Protein AF-A0A5S9WND5-F1 (afdb_monomer_lite)

pLDDT: mean 76.27, std 12.03, range [55.28, 94.25]

Radius of gyration: 31.1 Å; chains: 1; bounding box: 50×33×94 Å

Foldseek 3Di:
DDDDPVRVVVVVVVVVVVVVVVVVVPPPPPDPDDDDPLQDPPPDPADPVCNVPDDRDHNDPDDDDQDVVNVDPPD

Organism: Arabidopsis thaliana (NCBI:txid3702)

Structure (mmCIF, N/CA/C/O backbone):
data_AF-A0A5S9WND5-F1
#
_entry.id   AF-A0A5S9WND5-F1
#
loop_
_atom_site.group_PDB
_atom_site.id
_atom_site.type_symbol
_atom_site.label_atom_id
_atom_site.label_alt_id
_atom_site.label_comp_id
_atom_site.label_asym_id
_atom_site.label_entity_id
_atom_site.label_seq_id
_atom_site.pdbx_PDB_ins_code
_atom_site.Cartn_x
_atom_site.Cartn_y
_atom_site.Cartn_z
_atom_site.occupancy
_atom_site.B_iso_or_equiv
_atom_site.auth_seq_id
_atom_site.auth_comp_id
_atom_site.auth_asym_id
_atom_site.auth_atom_id
_atom_site.pdbx_PDB_model_num
ATOM 1 N N . MET A 1 1 ? -17.719 -10.970 54.404 1.00 56.91 1 MET A N 1
ATOM 2 C CA . MET A 1 1 ? -18.985 -10.390 53.896 1.00 56.91 1 MET A CA 1
ATOM 3 C C . MET A 1 1 ? -19.521 -11.259 52.770 1.00 56.91 1 MET A C 1
ATOM 5 O O . MET A 1 1 ? -18.861 -11.387 51.749 1.00 56.91 1 MET A O 1
ATOM 9 N N . GLY A 1 2 ? -20.670 -11.909 52.963 1.00 68.75 2 GLY A N 1
ATOM 10 C CA . GLY A 1 2 ? -21.321 -12.677 51.900 1.00 68.75 2 GLY A CA 1
ATOM 11 C C . GLY A 1 2 ? -22.032 -11.741 50.926 1.00 68.75 2 GLY A C 1
ATOM 12 O O . GLY A 1 2 ? -22.842 -10.921 51.347 1.00 68.75 2 GLY A O 1
ATOM 13 N N . MET A 1 3 ? -21.729 -11.845 49.633 1.00 70.75 3 MET A N 1
ATOM 14 C CA . MET A 1 3 ? -22.439 -11.087 48.601 1.00 70.75 3 MET A CA 1
ATOM 15 C C . MET A 1 3 ? -23.917 -11.490 48.565 1.00 70.75 3 MET A C 1
ATOM 17 O O . MET A 1 3 ? -24.233 -12.686 48.559 1.00 70.75 3 MET A O 1
ATOM 21 N N . SER A 1 4 ? -24.815 -10.502 48.505 1.00 84.00 4 SER A N 1
ATOM 22 C CA . SER A 1 4 ? -26.247 -10.750 48.328 1.00 84.00 4 SER A CA 1
ATOM 23 C C . SER A 1 4 ? -26.505 -11.465 46.995 1.00 84.00 4 SER A C 1
ATOM 25 O O . SER A 1 4 ? -25.731 -11.340 46.041 1.00 84.00 4 SER A O 1
ATOM 27 N N . LYS A 1 5 ? -27.591 -12.245 46.915 1.00 84.44 5 LYS A N 1
ATOM 28 C CA . LYS A 1 5 ? -27.947 -13.010 45.704 1.00 84.44 5 LYS A CA 1
ATOM 29 C C . LYS A 1 5 ? -28.012 -12.103 44.467 1.00 84.44 5 LYS A C 1
ATOM 31 O O . LYS A 1 5 ? -27.484 -12.465 43.423 1.00 84.44 5 LYS A O 1
ATOM 36 N N . SER A 1 6 ? -28.555 -10.898 44.623 1.00 85.56 6 SER A N 1
ATOM 37 C CA . SER A 1 6 ? -28.650 -9.893 43.561 1.00 85.56 6 SER A CA 1
ATOM 38 C C . SER A 1 6 ? -27.281 -9.399 43.085 1.00 85.56 6 SER A C 1
ATOM 40 O O . SER A 1 6 ? -27.060 -9.291 41.885 1.00 85.56 6 SER A O 1
ATOM 42 N N . ILE A 1 7 ? -26.329 -9.174 43.999 1.00 91.31 7 ILE A N 1
ATOM 43 C CA . ILE A 1 7 ? -24.962 -8.753 43.646 1.00 91.31 7 ILE A CA 1
ATOM 44 C C . ILE A 1 7 ? -24.255 -9.827 42.814 1.00 91.31 7 ILE A C 1
ATOM 46 O O . ILE A 1 7 ? -23.578 -9.502 41.842 1.00 91.31 7 ILE A O 1
ATOM 50 N N . LYS A 1 8 ? -24.451 -11.110 43.145 1.00 86.62 8 LYS A N 1
ATOM 51 C CA . LYS A 1 8 ? -23.874 -12.221 42.373 1.00 86.62 8 LYS A CA 1
ATOM 52 C C . LYS A 1 8 ? -24.426 -12.279 40.948 1.00 86.62 8 LYS A C 1
ATOM 54 O O . LYS A 1 8 ? -23.648 -12.469 40.022 1.00 86.62 8 LYS A O 1
ATOM 59 N N . VAL A 1 9 ? -25.735 -12.076 40.782 1.00 92.56 9 VAL A N 1
ATOM 60 C CA . VAL A 1 9 ? -26.392 -12.064 39.462 1.00 92.56 9 VAL A CA 1
ATOM 61 C C . VAL A 1 9 ? -25.895 -10.894 38.611 1.00 92.56 9 VAL A C 1
ATOM 63 O O . VAL A 1 9 ? -25.567 -11.076 37.440 1.00 92.56 9 VAL A O 1
ATOM 66 N N . ILE A 1 10 ? -25.774 -9.704 39.205 1.00 93.38 10 ILE A N 1
ATOM 67 C CA . ILE A 1 10 ? -25.274 -8.512 38.507 1.00 93.38 10 ILE A CA 1
ATOM 68 C C . ILE A 1 10 ? -23.814 -8.711 38.080 1.00 93.38 10 ILE A C 1
ATOM 70 O O . ILE A 1 10 ? -23.474 -8.455 36.927 1.00 93.38 10 ILE A O 1
ATOM 74 N N . LEU A 1 11 ? -22.963 -9.228 38.973 1.00 92.75 11 LEU A N 1
ATOM 75 C CA . LEU A 1 11 ? -21.563 -9.528 38.661 1.00 92.75 11 LEU A CA 1
ATOM 76 C C . LEU A 1 11 ? -21.424 -10.593 37.571 1.00 92.75 11 LEU A C 1
ATOM 78 O O . LEU A 1 11 ? -20.611 -10.418 36.666 1.00 92.75 11 LEU A O 1
ATOM 82 N N . SER A 1 12 ? -22.221 -11.666 37.617 1.00 92.25 12 SER A N 1
ATOM 83 C CA . SER A 1 12 ? -22.180 -12.692 36.570 1.00 92.25 12 SER A CA 1
ATOM 84 C C . SER A 1 12 ? -22.613 -12.138 35.217 1.00 92.25 12 SER A C 1
ATOM 86 O O . SER A 1 12 ? -21.981 -12.436 34.209 1.00 92.25 12 SER A O 1
ATOM 88 N N . LEU A 1 13 ? -23.652 -11.298 35.187 1.00 94.25 13 LEU A N 1
ATOM 89 C CA . LEU A 1 13 ? -24.146 -10.710 33.946 1.00 94.25 13 LEU A CA 1
ATOM 90 C C . LEU A 1 13 ? -23.120 -9.738 33.350 1.00 94.25 13 LEU A C 1
ATOM 92 O O . LEU A 1 13 ? -22.817 -9.814 32.162 1.00 94.25 13 LEU A O 1
ATOM 96 N N . ALA A 1 14 ? -22.535 -8.875 34.186 1.00 93.88 14 ALA A N 1
ATOM 97 C CA . ALA A 1 14 ? -21.478 -7.961 33.771 1.00 93.88 14 ALA A CA 1
ATOM 98 C C . ALA A 1 14 ? -20.275 -8.725 33.198 1.00 93.88 14 ALA A C 1
ATOM 100 O O . ALA A 1 14 ? -19.777 -8.375 32.130 1.00 93.88 14 ALA A O 1
ATOM 101 N N . LEU A 1 15 ? -19.847 -9.805 33.858 1.00 93.62 15 LEU A N 1
ATOM 102 C CA . LEU A 1 15 ? -18.726 -10.629 33.410 1.00 93.62 15 LEU A CA 1
ATOM 103 C C . LEU A 1 15 ? -18.994 -11.287 32.048 1.00 93.62 15 LEU A C 1
ATOM 105 O O . LEU A 1 15 ? -18.120 -11.264 31.185 1.00 93.62 15 LEU A O 1
ATOM 109 N N . VAL A 1 16 ? -20.205 -11.805 31.813 1.00 93.75 16 VAL A N 1
ATOM 110 C CA . VAL A 1 16 ? -20.596 -12.373 30.508 1.00 93.75 16 VAL A CA 1
ATOM 111 C C . VAL A 1 16 ? -20.548 -11.315 29.401 1.00 93.75 16 VAL A C 1
ATOM 113 O O . VAL A 1 16 ? -20.008 -11.578 28.327 1.00 93.75 16 VAL A O 1
ATOM 116 N N . VAL A 1 17 ? -21.047 -10.104 29.666 1.00 93.31 17 VAL A N 1
ATOM 117 C CA . VAL A 1 17 ? -21.002 -8.991 28.702 1.00 93.31 17 VAL A CA 1
ATOM 118 C C . VAL A 1 17 ? -19.559 -8.591 28.386 1.00 93.31 17 VAL A C 1
ATOM 120 O O . VAL A 1 17 ? -19.209 -8.432 27.217 1.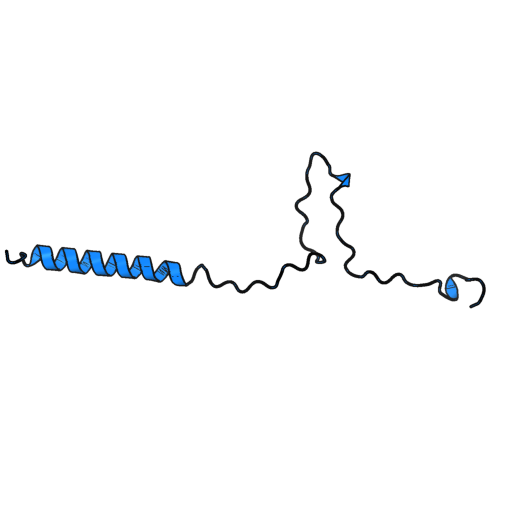00 93.31 17 VAL A O 1
ATOM 123 N N . PHE A 1 18 ? -18.694 -8.487 29.399 1.00 89.94 18 PHE A N 1
ATOM 124 C CA . PHE A 1 18 ? -17.274 -8.186 29.196 1.00 89.94 18 PHE A CA 1
ATOM 125 C C . PHE A 1 18 ? -16.564 -9.245 28.347 1.00 89.94 18 PHE A C 1
ATOM 127 O O . PHE A 1 18 ? -15.817 -8.890 27.434 1.00 89.94 18 PHE A O 1
ATOM 134 N N . LEU A 1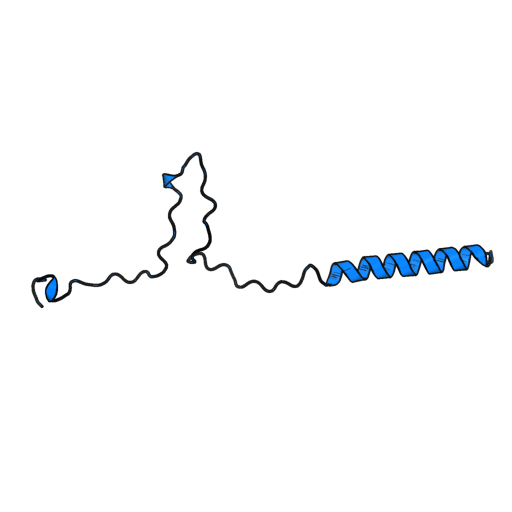 19 ? -16.816 -10.531 28.607 1.00 88.38 19 LEU A N 1
ATOM 135 C CA . LEU A 1 19 ? -16.242 -11.627 27.823 1.00 88.38 19 LEU A CA 1
ATOM 136 C C . LEU A 1 19 ? -16.723 -11.606 26.367 1.00 88.38 19 LEU A C 1
ATOM 138 O O . LEU A 1 19 ? -15.914 -11.790 25.458 1.00 88.38 19 LEU A O 1
ATOM 142 N N . ALA A 1 20 ? -18.008 -11.325 26.132 1.00 86.75 20 ALA A N 1
ATOM 143 C CA . ALA A 1 20 ? -18.553 -11.198 24.783 1.00 86.75 20 ALA A CA 1
ATOM 144 C C . ALA A 1 20 ? -17.883 -10.052 24.007 1.00 86.75 20 ALA A C 1
ATOM 146 O O . ALA A 1 20 ? -17.454 -10.241 22.870 1.00 86.75 20 ALA A O 1
ATOM 147 N N . ILE A 1 21 ? -17.713 -8.884 24.634 1.00 82.69 21 ILE A N 1
ATOM 148 C CA . ILE A 1 21 ? -17.035 -7.736 24.014 1.00 82.69 21 ILE A CA 1
ATOM 149 C C . ILE A 1 21 ? -15.565 -8.066 23.724 1.00 82.69 21 ILE A C 1
ATOM 151 O O . ILE A 1 21 ? -15.068 -7.745 22.644 1.00 82.69 21 ILE A O 1
ATOM 155 N N . ALA A 1 22 ? -14.869 -8.736 24.646 1.00 80.50 22 ALA A N 1
ATOM 156 C CA . ALA A 1 22 ? -13.476 -9.133 24.449 1.00 80.50 22 ALA A CA 1
ATOM 157 C C . ALA A 1 22 ? -13.305 -10.101 23.263 1.00 80.50 22 ALA A C 1
ATOM 159 O O . ALA A 1 22 ? -12.364 -9.946 22.484 1.00 80.50 22 ALA A O 1
ATOM 160 N N . ALA A 1 23 ? -14.241 -11.037 23.073 1.00 75.81 23 ALA A N 1
ATOM 161 C CA . ALA A 1 23 ? -14.219 -11.992 21.964 1.00 75.81 23 ALA A CA 1
ATOM 162 C C . ALA A 1 23 ? -14.369 -11.320 20.585 1.00 75.81 23 ALA A C 1
ATOM 164 O O . ALA A 1 23 ? -13.722 -11.734 19.626 1.00 75.81 23 ALA A O 1
ATOM 165 N N . THR A 1 24 ? -15.148 -10.236 20.475 1.00 67.69 24 THR A N 1
ATOM 166 C CA . THR A 1 24 ? -15.351 -9.536 19.186 1.00 67.69 24 THR A CA 1
ATOM 167 C C . THR A 1 24 ? -14.082 -8.891 18.618 1.00 67.69 24 THR A C 1
ATOM 169 O O . THR A 1 24 ? -13.984 -8.682 17.410 1.00 67.69 24 THR A O 1
ATOM 172 N N . LYS A 1 25 ? -13.080 -8.588 19.456 1.00 60.69 25 LYS A N 1
ATOM 173 C CA . LYS A 1 25 ? -11.834 -7.937 19.012 1.00 60.69 25 LYS A CA 1
ATOM 174 C C . LYS A 1 25 ? -10.813 -8.895 18.396 1.00 60.69 25 LYS A C 1
ATOM 176 O O . LYS A 1 25 ? -9.826 -8.429 17.830 1.00 60.69 25 LYS A O 1
ATOM 181 N N . VAL A 1 26 ? -11.036 -10.205 18.499 1.00 59.75 26 VAL A N 1
ATOM 182 C CA . VAL A 1 26 ? -10.075 -11.226 18.056 1.00 59.75 26 VAL A CA 1
ATOM 183 C C . VAL A 1 26 ? -10.154 -11.469 16.542 1.00 59.75 26 VAL A C 1
ATOM 185 O O . VAL A 1 26 ? -9.142 -11.779 15.920 1.00 59.75 26 VAL A O 1
ATOM 188 N N . GLU A 1 27 ? -11.315 -11.237 15.923 1.00 57.25 27 GLU A N 1
ATOM 189 C CA . GLU A 1 27 ? -11.533 -11.516 14.493 1.00 57.25 27 GLU A CA 1
ATOM 190 C C . GLU A 1 27 ? -11.137 -10.350 13.565 1.00 57.25 27 GLU A C 1
ATOM 192 O O . GLU A 1 27 ? -10.844 -10.556 12.390 1.00 57.25 27 GLU A O 1
ATOM 197 N N . ALA A 1 28 ? -11.073 -9.112 14.069 1.00 56.72 28 ALA A N 1
ATOM 198 C CA . ALA A 1 28 ? -10.860 -7.925 13.229 1.00 56.72 28 ALA A CA 1
ATOM 199 C C . ALA A 1 28 ? -9.401 -7.707 12.770 1.00 56.72 28 ALA A C 1
ATOM 201 O O . ALA A 1 28 ? -9.141 -6.811 11.968 1.00 56.72 28 ALA A O 1
ATOM 202 N N . THR A 1 29 ? -8.440 -8.485 13.273 1.00 56.97 29 THR A N 1
ATOM 203 C CA . THR A 1 29 ? -6.997 -8.247 13.062 1.00 56.97 29 THR A CA 1
ATOM 204 C C . THR A 1 29 ? -6.288 -9.301 12.216 1.00 56.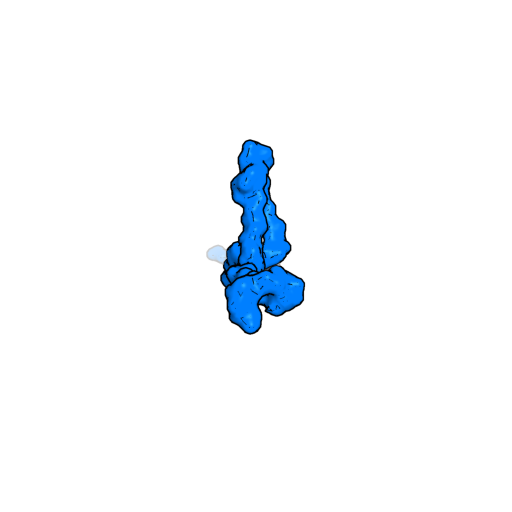97 29 THR A C 1
ATOM 206 O O . THR A 1 29 ? -5.102 -9.143 11.931 1.00 56.97 29 THR A O 1
ATOM 209 N N . ARG A 1 30 ? -6.972 -10.353 11.751 1.00 61.19 30 ARG A N 1
ATOM 210 C CA . ARG A 1 30 ? -6.346 -11.407 10.933 1.00 61.19 30 ARG A CA 1
ATOM 211 C C . ARG A 1 30 ? -6.511 -11.168 9.435 1.00 61.19 30 ARG A C 1
ATOM 213 O O . ARG A 1 30 ? -7.086 -11.984 8.725 1.00 61.19 30 ARG A O 1
ATOM 220 N N . TYR A 1 31 ? -5.940 -10.075 8.941 1.00 69.44 31 TYR A N 1
ATOM 221 C CA . TYR A 1 31 ? -5.689 -9.931 7.508 1.00 69.44 31 TYR A CA 1
ATOM 222 C C . TYR A 1 31 ? -4.233 -10.290 7.221 1.00 69.44 31 TYR A C 1
ATOM 224 O O . TYR A 1 31 ? -3.312 -9.610 7.671 1.00 69.44 31 TYR A O 1
ATOM 232 N N . ILE A 1 32 ? -4.022 -11.383 6.486 1.00 67.88 32 ILE A N 1
ATOM 233 C CA . ILE A 1 32 ? -2.715 -11.711 5.914 1.00 67.88 32 ILE A CA 1
ATOM 234 C C . ILE A 1 32 ? -2.646 -10.993 4.568 1.00 67.88 32 ILE A C 1
ATOM 236 O O . ILE A 1 32 ? -3.198 -11.460 3.574 1.00 67.88 32 ILE A O 1
ATOM 240 N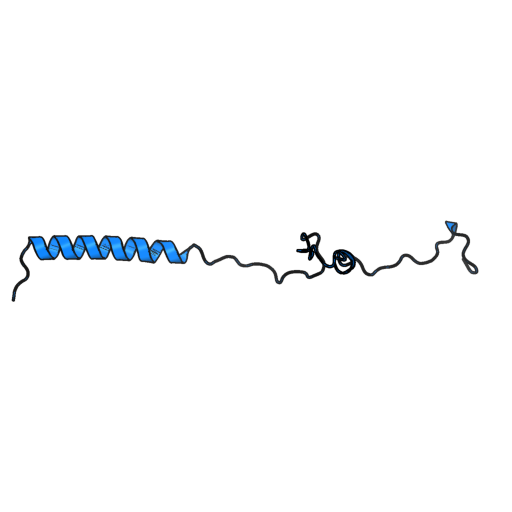 N . THR A 1 33 ? -2.011 -9.825 4.548 1.00 64.12 33 THR A N 1
ATOM 241 C CA . THR A 1 33 ? -1.774 -9.074 3.311 1.00 64.12 33 THR A CA 1
ATOM 242 C C . THR A 1 33 ? -0.445 -9.516 2.709 1.00 64.12 33 THR A C 1
ATOM 244 O O . THR A 1 33 ? 0.543 -9.676 3.428 1.00 64.12 33 THR A O 1
ATOM 247 N N . TYR A 1 34 ? -0.395 -9.694 1.388 1.00 66.94 34 TYR A N 1
ATOM 248 C CA . TYR A 1 34 ? 0.882 -9.843 0.692 1.00 66.94 34 TYR A CA 1
ATOM 249 C C . TYR A 1 34 ? 1.758 -8.610 0.955 1.00 66.94 34 TYR A C 1
ATOM 251 O O . TYR A 1 34 ? 1.219 -7.501 1.033 1.00 66.94 34 TYR A O 1
ATOM 259 N N . PRO A 1 35 ? 3.092 -8.756 1.076 1.00 64.81 35 PRO A N 1
ATOM 260 C CA . PRO A 1 35 ? 3.970 -7.594 1.062 1.00 64.81 35 PRO A CA 1
ATOM 261 C C . PRO A 1 35 ? 3.615 -6.750 -0.161 1.00 64.81 35 PRO A C 1
ATOM 263 O O . PRO A 1 35 ? 3.526 -7.279 -1.272 1.00 64.81 35 PRO A O 1
ATOM 266 N N . ALA A 1 36 ? 3.322 -5.467 0.073 1.00 62.06 36 ALA A N 1
ATOM 267 C CA . ALA A 1 36 ? 2.871 -4.567 -0.973 1.00 62.06 36 ALA A CA 1
ATOM 268 C C . ALA A 1 36 ? 3.888 -4.614 -2.111 1.00 62.06 36 ALA A C 1
ATOM 270 O O . ALA A 1 36 ? 5.060 -4.271 -1.935 1.00 62.06 36 ALA A O 1
ATOM 271 N N . ILE A 1 37 ? 3.447 -5.080 -3.276 1.00 58.75 37 ILE A N 1
ATOM 272 C CA . ILE A 1 37 ? 4.263 -4.971 -4.468 1.00 58.75 37 ILE A CA 1
ATOM 273 C C . ILE A 1 37 ? 4.286 -3.470 -4.763 1.00 58.75 37 ILE A C 1
ATOM 275 O O . ILE A 1 37 ? 3.299 -2.916 -5.235 1.00 58.75 37 ILE A O 1
ATOM 279 N N . ASP A 1 38 ? 5.420 -2.803 -4.532 1.00 57.47 38 ASP A N 1
ATOM 280 C CA . ASP A 1 38 ? 5.666 -1.396 -4.928 1.00 57.47 38 ASP A CA 1
ATOM 281 C C . ASP A 1 38 ? 5.572 -1.181 -6.466 1.00 57.47 38 ASP A C 1
ATOM 283 O O . ASP A 1 38 ? 5.878 -0.134 -7.028 1.00 57.47 38 ASP A O 1
ATOM 287 N N . ARG A 1 39 ? 5.174 -2.228 -7.190 1.00 56.12 39 ARG A N 1
ATOM 288 C CA . ARG A 1 39 ? 5.048 -2.358 -8.637 1.00 56.12 39 ARG A CA 1
ATOM 289 C C . ARG A 1 39 ? 3.738 -3.086 -8.960 1.00 56.12 39 ARG A C 1
ATOM 291 O O . ARG A 1 39 ? 3.746 -4.191 -9.488 1.00 56.12 39 ARG A O 1
ATOM 298 N N . GLY A 1 40 ? 2.612 -2.492 -8.585 1.00 55.28 40 GLY A N 1
ATOM 299 C CA . GLY A 1 40 ? 1.267 -2.968 -8.925 1.00 55.28 40 GLY A CA 1
ATOM 300 C C . GLY A 1 40 ? 0.391 -1.834 -9.458 1.00 55.28 40 GLY A C 1
ATOM 301 O O . GLY A 1 40 ? 0.793 -0.672 -9.431 1.00 55.28 40 GLY A O 1
ATOM 302 N N . ASP A 1 41 ? -0.828 -2.147 -9.909 1.00 56.06 41 ASP A N 1
ATOM 303 C CA . ASP A 1 41 ? -1.828 -1.145 -10.329 1.00 56.06 41 ASP A CA 1
ATOM 304 C C . ASP A 1 41 ? -2.563 -0.513 -9.131 1.00 56.06 41 ASP A C 1
ATOM 306 O O . ASP A 1 41 ? -3.747 -0.183 -9.174 1.00 56.06 41 ASP A O 1
ATOM 310 N N . HIS A 1 42 ? -1.864 -0.380 -8.008 1.00 61.44 42 HIS A N 1
ATOM 311 C CA . HIS A 1 42 ? -2.390 0.298 -6.836 1.00 61.44 42 HIS A CA 1
ATOM 312 C C . HIS A 1 42 ? -2.384 1.800 -7.126 1.00 61.44 42 HIS A C 1
ATOM 314 O O . HIS A 1 42 ? -1.408 2.343 -7.652 1.00 61.44 42 HIS A O 1
ATOM 320 N N . ALA A 1 43 ? -3.488 2.480 -6.816 1.00 61.97 43 ALA A N 1
ATOM 321 C CA . ALA A 1 43 ? -3.551 3.927 -6.941 1.00 61.97 43 ALA A CA 1
ATOM 322 C C . ALA A 1 43 ? -2.466 4.545 -6.047 1.00 61.97 43 ALA A C 1
ATOM 324 O O . ALA A 1 43 ? -2.500 4.406 -4.826 1.00 61.97 43 ALA A O 1
ATOM 325 N N . VAL A 1 44 ? -1.483 5.203 -6.661 1.00 69.19 44 VAL A N 1
ATOM 326 C CA . VAL A 1 44 ? -0.462 5.945 -5.921 1.00 69.19 44 VAL A CA 1
ATOM 327 C C . VAL A 1 44 ? -1.149 7.152 -5.292 1.00 69.19 44 VAL A C 1
ATOM 329 O O . VAL A 1 44 ? -1.847 7.895 -5.987 1.00 69.19 44 VAL A O 1
ATOM 332 N N . HIS A 1 45 ? -0.976 7.354 -3.987 1.00 74.62 45 HIS A N 1
ATOM 333 C CA . HIS A 1 45 ? -1.458 8.568 -3.340 1.00 74.62 45 HIS A CA 1
ATOM 334 C C . HIS A 1 45 ? -0.557 9.734 -3.763 1.00 74.62 45 HIS A C 1
ATOM 336 O O . HIS A 1 45 ? 0.507 9.958 -3.191 1.00 74.62 45 HIS A O 1
ATOM 342 N N . CYS A 1 46 ? -0.944 10.409 -4.844 1.00 78.88 46 CYS A N 1
ATOM 343 C CA . CYS A 1 46 ? -0.196 11.525 -5.403 1.00 78.88 46 CYS A CA 1
ATOM 344 C C . CYS A 1 46 ? -0.352 12.774 -4.529 1.00 78.88 46 CYS A C 1
ATOM 346 O O . CYS A 1 46 ? -1.472 13.155 -4.183 1.00 78.88 46 CYS A O 1
ATOM 348 N N . ASP A 1 47 ? 0.753 13.466 -4.264 1.00 81.69 47 ASP A N 1
ATOM 349 C CA . ASP A 1 47 ? 0.701 14.827 -3.739 1.00 81.69 47 ASP A CA 1
ATOM 350 C C . ASP A 1 47 ? 0.109 15.780 -4.794 1.00 81.69 47 ASP A C 1
ATOM 352 O O . ASP A 1 47 ? 0.518 15.780 -5.959 1.00 81.69 47 ASP A O 1
ATOM 356 N N . LYS A 1 48 ? -0.857 16.607 -4.380 1.00 83.62 48 LYS A N 1
ATOM 357 C CA . LYS A 1 48 ? -1.477 17.627 -5.236 1.00 83.62 48 LYS A CA 1
ATOM 358 C C . LYS A 1 48 ? -0.543 18.806 -5.505 1.00 83.62 48 LYS A C 1
ATOM 360 O O . LYS A 1 48 ? -0.675 19.425 -6.556 1.00 83.62 48 LYS A O 1
ATOM 365 N N . ALA A 1 49 ? 0.370 19.122 -4.584 1.00 90.44 49 ALA A N 1
ATOM 366 C CA . ALA A 1 49 ? 1.321 20.219 -4.758 1.00 90.44 49 ALA A CA 1
ATOM 367 C C . ALA A 1 49 ? 2.443 19.858 -5.746 1.00 90.44 49 ALA A C 1
ATOM 369 O O . ALA A 1 49 ? 2.919 20.721 -6.480 1.00 90.44 49 ALA A O 1
ATOM 370 N N . HIS A 1 50 ? 2.812 18.575 -5.821 1.00 85.75 50 HIS A N 1
ATOM 371 C CA . HIS A 1 50 ? 3.887 18.083 -6.685 1.00 85.75 50 HIS A CA 1
ATOM 372 C C . HIS A 1 50 ? 3.421 16.926 -7.587 1.00 85.75 50 HIS A C 1
ATOM 374 O O . HIS A 1 50 ? 3.941 15.807 -7.492 1.00 85.75 50 HIS A O 1
ATOM 380 N N . PRO A 1 51 ? 2.472 17.161 -8.514 1.00 80.88 51 PRO A N 1
ATOM 381 C CA . PRO A 1 51 ? 1.889 16.101 -9.341 1.00 80.88 51 PRO A CA 1
ATOM 382 C C . PRO A 1 51 ? 2.918 15.423 -10.260 1.00 80.88 51 PRO A C 1
ATOM 384 O O . PRO A 1 51 ? 2.767 14.260 -10.630 1.00 80.88 51 PRO A O 1
ATOM 387 N N . ASN A 1 52 ? 4.006 16.119 -10.600 1.00 82.44 52 ASN A N 1
ATOM 388 C CA . ASN A 1 52 ? 5.118 15.596 -11.394 1.00 82.44 52 ASN A CA 1
ATOM 389 C C . ASN A 1 52 ? 5.880 14.448 -10.709 1.00 82.44 52 ASN A C 1
ATOM 391 O O . ASN A 1 52 ? 6.481 13.629 -11.408 1.00 82.44 52 ASN A O 1
ATOM 395 N N . THR A 1 53 ? 5.842 14.367 -9.376 1.00 80.69 53 THR A N 1
ATOM 396 C CA . THR A 1 53 ? 6.467 13.279 -8.605 1.00 80.69 53 THR A CA 1
ATOM 397 C C . THR A 1 53 ? 5.640 11.994 -8.635 1.00 80.69 53 THR A C 1
ATOM 399 O O . THR A 1 53 ? 6.169 10.908 -8.390 1.00 80.69 53 THR A O 1
ATOM 402 N N . CYS A 1 54 ? 4.360 12.083 -9.012 1.00 78.25 54 CYS A N 1
ATOM 403 C CA . CYS A 1 54 ? 3.486 10.927 -9.081 1.00 78.25 54 CYS A CA 1
ATOM 404 C C . CYS A 1 54 ? 3.687 10.159 -10.389 1.00 78.25 54 CYS A C 1
ATOM 406 O O . CYS A 1 54 ? 3.061 10.425 -11.417 1.00 78.25 54 CYS A O 1
ATOM 408 N N . LYS A 1 55 ? 4.598 9.187 -10.356 1.00 76.25 55 LYS A N 1
ATOM 409 C CA . LYS A 1 55 ? 4.847 8.270 -11.469 1.00 76.25 55 LYS A CA 1
ATOM 410 C C . LYS A 1 55 ? 4.446 6.862 -11.057 1.00 76.25 55 LYS A C 1
ATOM 412 O O . LYS A 1 55 ? 5.034 6.300 -10.134 1.00 76.25 55 LYS A O 1
ATOM 417 N N . LYS A 1 56 ? 3.480 6.273 -11.772 1.00 71.94 56 LYS A N 1
ATOM 418 C CA . LYS A 1 56 ? 3.233 4.830 -11.678 1.00 71.94 56 LYS A CA 1
ATOM 419 C C . LYS A 1 56 ? 4.527 4.100 -12.046 1.00 71.94 56 LYS A C 1
ATOM 421 O O . LYS A 1 56 ? 5.144 4.409 -13.069 1.00 71.94 56 LYS A O 1
ATOM 426 N N . LYS A 1 57 ? 4.962 3.162 -11.203 1.00 72.00 57 LYS A N 1
ATOM 427 C CA . LYS A 1 57 ? 6.115 2.314 -11.515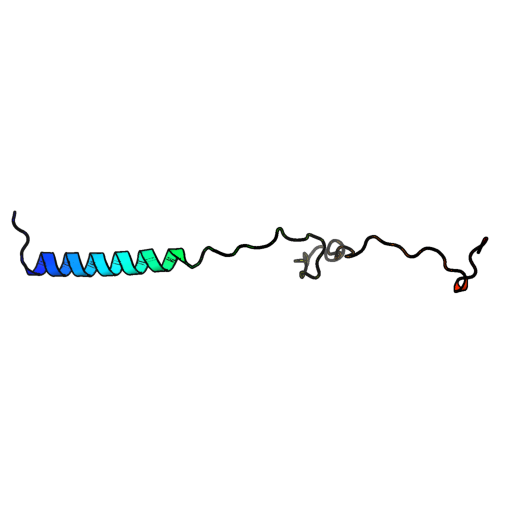 1.00 72.00 57 LYS A CA 1
ATOM 428 C C . LYS A 1 57 ? 5.748 1.409 -12.686 1.00 72.00 57 LYS A C 1
ATOM 430 O O . LYS A 1 57 ? 4.641 0.879 -12.750 1.00 72.00 57 LYS A O 1
ATOM 435 N N . GLN A 1 58 ? 6.676 1.245 -13.621 1.00 70.19 58 GLN A N 1
ATOM 436 C CA . GLN A 1 58 ? 6.487 0.322 -14.730 1.00 70.19 58 GLN A CA 1
ATOM 437 C C . GLN A 1 58 ? 6.396 -1.104 -14.170 1.00 70.19 58 GLN A C 1
ATOM 439 O O . GLN A 1 58 ? 7.287 -1.538 -13.440 1.00 70.19 58 GLN A O 1
ATOM 444 N N . ALA A 1 59 ? 5.319 -1.821 -14.498 1.00 71.00 59 ALA A N 1
ATOM 445 C CA . ALA A 1 59 ? 5.109 -3.188 -14.019 1.00 71.00 59 ALA A CA 1
ATOM 446 C C . ALA A 1 59 ? 6.166 -4.159 -14.572 1.00 71.00 59 ALA A C 1
ATOM 448 O O . ALA A 1 59 ? 6.620 -5.057 -13.868 1.00 71.00 59 ALA A O 1
ATOM 449 N N . ASN A 1 60 ? 6.596 -3.947 -15.819 1.00 74.62 60 ASN A N 1
ATOM 450 C CA . ASN A 1 60 ? 7.605 -4.762 -16.480 1.00 74.62 60 ASN A CA 1
ATOM 451 C C . ASN A 1 60 ? 8.797 -3.890 -16.913 1.00 74.62 60 ASN A C 1
ATOM 453 O O . ASN A 1 60 ? 8.595 -2.989 -17.726 1.00 74.62 60 ASN A O 1
ATOM 457 N N . PRO A 1 61 ? 10.024 -4.146 -16.422 1.00 78.44 61 PRO A N 1
ATOM 458 C CA . PRO A 1 61 ? 11.215 -3.423 -16.869 1.00 78.44 61 PRO A CA 1
ATOM 459 C C . PRO A 1 61 ? 11.668 -3.816 -18.287 1.00 78.44 61 PRO A C 1
ATOM 461 O O . PRO A 1 61 ? 12.586 -3.199 -18.821 1.00 78.44 61 PRO A O 1
ATOM 464 N N . TYR A 1 62 ? 11.071 -4.849 -18.894 1.00 82.56 62 TYR A N 1
ATOM 465 C CA . TYR A 1 62 ? 11.421 -5.304 -20.234 1.00 82.56 62 TYR A CA 1
ATOM 466 C C . TYR A 1 62 ? 11.156 -4.216 -21.277 1.00 82.56 62 TYR A C 1
ATOM 468 O O . TYR A 1 62 ? 10.021 -3.783 -21.487 1.00 82.56 62 TYR A O 1
ATOM 476 N N . GLN A 1 63 ? 12.214 -3.827 -21.979 1.00 82.94 63 GLN A N 1
ATOM 477 C CA . GLN A 1 63 ? 12.134 -3.006 -23.175 1.00 82.94 63 GLN A CA 1
ATOM 478 C C . GLN A 1 63 ? 12.308 -3.918 -24.382 1.00 82.94 63 GLN A C 1
ATOM 480 O O . GLN A 1 63 ? 13.318 -4.614 -24.506 1.00 82.94 63 GLN A O 1
ATOM 485 N N . ARG A 1 64 ? 11.310 -3.933 -25.272 1.00 82.75 64 ARG A N 1
ATOM 486 C CA . ARG A 1 64 ? 11.427 -4.657 -26.536 1.00 82.75 64 ARG A CA 1
ATOM 487 C C . ARG A 1 64 ? 12.563 -4.021 -27.334 1.00 82.75 64 ARG A C 1
ATOM 489 O O . ARG A 1 64 ? 12.581 -2.809 -27.538 1.00 82.75 64 ARG A O 1
ATOM 496 N N . GLY A 1 65 ? 13.511 -4.851 -27.754 1.00 84.56 65 GLY A N 1
ATOM 497 C CA . GLY A 1 65 ? 14.579 -4.429 -28.648 1.00 84.56 65 GLY A CA 1
ATOM 498 C C . GLY A 1 65 ? 14.041 -4.002 -30.014 1.00 84.56 65 GLY A C 1
ATOM 499 O O . GLY A 1 65 ? 12.847 -4.056 -30.305 1.00 84.56 65 GLY A O 1
ATOM 500 N N . CYS A 1 66 ? 14.944 -3.581 -30.884 1.00 85.19 66 CYS A N 1
ATOM 501 C CA . CYS A 1 66 ? 14.569 -3.185 -32.227 1.00 85.19 66 CYS A CA 1
ATOM 502 C C . CYS A 1 66 ? 14.241 -4.440 -33.068 1.00 85.19 66 CYS A C 1
ATOM 504 O O . CYS A 1 66 ? 15.083 -5.318 -33.240 1.00 85.19 66 CYS A O 1
ATOM 506 N N . GLU A 1 67 ? 13.005 -4.548 -33.562 1.00 85.62 67 GLU A N 1
ATOM 507 C CA . GLU A 1 67 ? 12.546 -5.690 -34.363 1.00 85.62 67 GLU A CA 1
ATOM 508 C C . GLU A 1 67 ? 12.848 -5.527 -35.853 1.00 85.62 67 GLU A C 1
ATOM 510 O O . GLU A 1 67 ? 12.908 -4.412 -36.360 1.00 85.62 67 GLU A O 1
ATOM 515 N N . LYS A 1 68 ? 12.932 -6.632 -36.607 1.00 81.62 68 LYS A N 1
ATOM 516 C CA . LYS A 1 68 ? 13.199 -6.581 -38.059 1.00 81.62 68 LYS A CA 1
ATOM 517 C C . LYS A 1 68 ? 12.214 -5.688 -38.829 1.00 81.62 68 LYS A C 1
ATOM 519 O O . LYS A 1 68 ? 12.628 -4.983 -39.746 1.00 81.62 68 LYS A O 1
ATOM 524 N N . ILE A 1 69 ? 10.938 -5.652 -38.424 1.00 83.06 69 ILE A N 1
ATOM 525 C CA . ILE A 1 69 ? 9.921 -4.757 -39.010 1.00 83.06 69 ILE A CA 1
ATOM 526 C C . ILE A 1 69 ? 10.258 -3.269 -38.816 1.00 83.06 69 ILE A C 1
ATOM 528 O O . ILE A 1 69 ? 9.945 -2.448 -39.675 1.00 83.06 69 ILE A O 1
ATOM 532 N N . ASN A 1 70 ? 10.989 -2.936 -37.750 1.00 86.88 70 ASN A N 1
ATOM 533 C C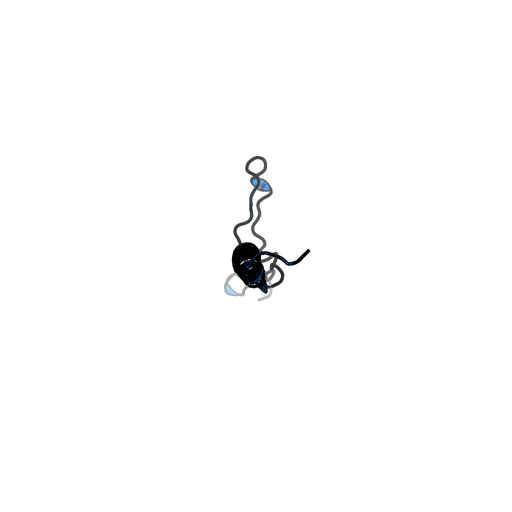A . ASN A 1 70 ? 11.471 -1.588 -37.452 1.00 86.88 70 ASN A CA 1
ATOM 534 C C . ASN A 1 70 ? 12.762 -1.239 -38.221 1.00 86.88 70 ASN A C 1
ATOM 536 O O . ASN A 1 70 ? 13.322 -0.167 -38.011 1.00 86.88 70 ASN A O 1
ATOM 540 N N . ARG A 1 71 ? 13.229 -2.121 -39.125 1.00 84.50 71 ARG A N 1
ATOM 541 C CA . ARG A 1 71 ? 14.370 -1.907 -40.040 1.00 84.50 71 ARG A CA 1
ATOM 542 C C . ARG A 1 71 ? 15.676 -1.531 -39.333 1.00 84.50 71 ARG A C 1
ATOM 544 O O . ARG A 1 71 ? 16.426 -0.662 -39.775 1.00 84.50 71 ARG A O 1
ATOM 551 N N . CYS A 1 72 ? 15.953 -2.203 -38.227 1.00 83.19 72 CYS A N 1
ATOM 552 C CA . CYS A 1 72 ? 17.152 -2.001 -37.422 1.00 83.19 72 CYS A CA 1
ATOM 553 C C . CYS A 1 72 ? 18.407 -2.411 -38.206 1.00 83.19 72 CYS A C 1
ATOM 555 O O . CYS A 1 72 ? 18.401 -3.421 -38.914 1.00 83.19 72 CYS A O 1
ATOM 557 N N . ARG A 1 73 ? 19.500 -1.650 -38.077 1.00 77.25 73 ARG A N 1
ATOM 558 C CA . ARG A 1 73 ? 20.785 -1.996 -38.707 1.00 77.25 73 ARG A CA 1
ATOM 559 C C . ARG A 1 73 ? 21.323 -3.295 -38.090 1.00 77.25 73 ARG A C 1
ATOM 561 O O . ARG A 1 73 ? 21.731 -3.283 -36.935 1.00 77.25 73 ARG A O 1
ATOM 568 N N . GLY A 1 74 ? 21.327 -4.378 -38.870 1.00 68.44 74 GLY A N 1
ATOM 569 C CA . GLY A 1 74 ? 21.856 -5.695 -38.477 1.00 68.44 74 GLY A CA 1
ATOM 570 C C . GLY A 1 74 ? 20.810 -6.783 -38.198 1.00 68.44 74 GLY A C 1
ATOM 571 O O . GLY A 1 74 ? 21.111 -7.701 -37.443 1.00 68.44 74 GLY A O 1
ATOM 572 N N . GLY A 1 75 ? 19.593 -6.653 -38.744 1.00 55.97 75 GLY A N 1
ATOM 573 C CA . GLY A 1 75 ? 18.510 -7.636 -38.580 1.00 55.97 75 GLY A CA 1
ATOM 574 C C . GLY A 1 75 ? 18.835 -9.058 -39.027 1.00 55.97 75 GLY A C 1
ATOM 575 O O . GLY A 1 75 ? 19.673 -9.240 -39.930 1.00 55.97 75 GLY A O 1
#

Sequence (75 aa):
MGMSKSIKVILSLALVVFLAIAATKVEATRYITYPAIDRGDHAVHCDKAHPNTCKKKQANPYQRGCEKINRCRGG

InterPro domains:
  IPR008801 Rapid ALkalinization Factor [PF05498] (17-74)

Secondary structure (DSSP, 8-state):
-PPPHHHHHHHHHHHHHHHHHHHHTSSTT---PPPP-SSSS------SS-GGG--PPPS--PPP---GGGT-TT-